Protein AF-A0A9P6D7I1-F1 (afdb_monomer_lite)

Structure (mmCIF, N/CA/C/O backbone):
data_AF-A0A9P6D7I1-F1
#
_entry.id   AF-A0A9P6D7I1-F1
#
loop_
_atom_site.group_PDB
_atom_site.id
_atom_site.type_symbol
_atom_site.label_atom_id
_atom_site.label_alt_id
_atom_site.label_comp_id
_atom_site.label_asym_id
_atom_site.label_entity_id
_atom_site.label_seq_id
_atom_site.pdbx_PDB_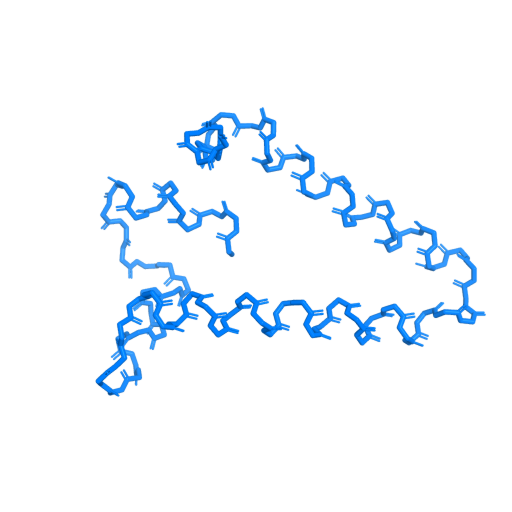ins_code
_atom_site.Cartn_x
_atom_site.Cartn_y
_atom_site.Cartn_z
_atom_site.occupancy
_atom_site.B_iso_or_equiv
_atom_site.auth_seq_id
_atom_site.auth_comp_id
_atom_site.auth_asym_id
_atom_site.auth_atom_id
_atom_site.pdbx_PDB_model_num
ATOM 1 N N . MET A 1 1 ? -1.210 -2.553 0.852 1.00 89.12 1 MET A N 1
ATOM 2 C CA . MET A 1 1 ? -1.614 -1.139 1.007 1.00 89.12 1 MET A CA 1
ATOM 3 C C . MET A 1 1 ? -3.008 -0.918 0.433 1.00 89.12 1 MET A C 1
ATOM 5 O O . MET A 1 1 ? -3.899 -0.660 1.221 1.00 89.12 1 MET A O 1
ATOM 9 N N . LEU A 1 2 ? -3.238 -1.131 -0.870 1.00 93.69 2 LEU A N 1
ATOM 10 C CA . LEU A 1 2 ? -4.533 -0.851 -1.525 1.00 93.69 2 LEU A CA 1
ATOM 11 C C . LEU A 1 2 ? -5.746 -1.631 -0.976 1.00 93.69 2 LEU A C 1
ATOM 13 O O . LEU A 1 2 ? -6.880 -1.236 -1.206 1.00 93.69 2 LEU A O 1
ATOM 17 N N . SER A 1 3 ? -5.536 -2.724 -0.242 1.00 95.56 3 SER A N 1
ATOM 18 C CA . SER A 1 3 ? -6.604 -3.474 0.427 1.00 95.56 3 SER A CA 1
ATOM 19 C C . SER A 1 3 ? -6.884 -3.034 1.862 1.00 95.56 3 SER A C 1
ATOM 21 O O . SER A 1 3 ? -7.910 -3.416 2.413 1.00 95.56 3 SER A O 1
ATOM 23 N N . PHE A 1 4 ? -6.018 -2.217 2.464 1.00 96.56 4 PHE A N 1
ATOM 24 C CA . PHE A 1 4 ? -6.103 -1.902 3.889 1.00 96.56 4 PHE A CA 1
ATOM 25 C C . PHE A 1 4 ? -7.425 -1.219 4.251 1.00 96.56 4 PHE A C 1
ATOM 27 O O . PHE A 1 4 ? -8.010 -1.537 5.277 1.00 96.56 4 PHE A O 1
ATOM 34 N N . TYR A 1 5 ? -7.927 -0.331 3.390 1.00 96.00 5 TYR A N 1
ATOM 35 C CA . TYR A 1 5 ? -9.171 0.389 3.650 1.00 96.00 5 TYR A CA 1
ATOM 36 C C . TYR A 1 5 ? -10.364 -0.558 3.840 1.00 96.00 5 TYR A C 1
ATOM 38 O O . TYR A 1 5 ? -11.015 -0.529 4.882 1.00 96.00 5 TYR A O 1
ATOM 46 N N . LYS A 1 6 ? -10.602 -1.468 2.884 1.00 95.75 6 LYS A N 1
ATOM 47 C CA . LYS A 1 6 ? -11.688 -2.453 3.000 1.00 95.75 6 LYS A CA 1
ATOM 48 C C . LYS A 1 6 ? -11.525 -3.381 4.211 1.00 95.75 6 LYS A C 1
ATOM 50 O O . LYS A 1 6 ? -12.525 -3.768 4.803 1.00 95.75 6 LYS A O 1
ATOM 55 N N . GLU A 1 7 ? -10.288 -3.734 4.564 1.00 97.44 7 GLU A N 1
ATOM 56 C CA . GLU A 1 7 ? -9.962 -4.620 5.688 1.00 97.44 7 GLU A CA 1
ATOM 57 C C . GLU A 1 7 ? -10.250 -3.917 7.024 1.00 97.44 7 GLU A C 1
ATOM 59 O O . GLU A 1 7 ? -10.866 -4.495 7.919 1.00 97.44 7 GLU A O 1
ATOM 64 N N . GLU A 1 8 ? -9.874 -2.642 7.144 1.00 95.94 8 GLU A N 1
ATOM 65 C CA . GLU A 1 8 ? -10.104 -1.850 8.352 1.00 95.94 8 GLU A CA 1
ATOM 66 C C . GLU A 1 8 ? -11.598 -1.597 8.587 1.00 95.94 8 GLU A C 1
ATOM 68 O O . GLU A 1 8 ? -12.068 -1.721 9.717 1.00 95.94 8 GLU A O 1
ATOM 73 N N . LEU A 1 9 ? -12.374 -1.333 7.527 1.00 95.81 9 LEU A N 1
ATOM 74 C CA . LEU A 1 9 ? -13.823 -1.116 7.629 1.00 95.81 9 LEU A CA 1
ATOM 75 C C . LEU A 1 9 ? -14.587 -2.316 8.201 1.00 95.81 9 LEU A C 1
ATOM 77 O O . LEU A 1 9 ? -15.622 -2.131 8.839 1.00 95.81 9 LEU A O 1
ATOM 81 N N . VAL A 1 10 ? -14.096 -3.537 7.981 1.00 96.75 10 VAL A N 1
ATOM 82 C CA . VAL A 1 10 ? -14.701 -4.763 8.532 1.00 96.75 10 VAL A CA 1
ATOM 83 C C . VAL A 1 10 ? -14.040 -5.217 9.836 1.00 96.75 10 VAL A C 1
ATOM 85 O O . VAL A 1 10 ? -14.365 -6.286 10.352 1.00 96.75 10 VAL A O 1
ATOM 88 N N . GLY A 1 11 ? -13.119 -4.420 10.387 1.00 96.06 11 GLY A N 1
ATOM 89 C CA . GLY A 1 11 ? -12.409 -4.730 11.625 1.00 96.06 11 GLY A CA 1
ATOM 90 C C . GLY A 1 11 ? -11.425 -5.896 11.498 1.00 96.06 11 GLY A C 1
ATOM 91 O O . GLY A 1 11 ? -11.124 -6.554 12.497 1.00 96.06 11 GLY A O 1
ATOM 92 N N . GLU A 1 12 ? -10.920 -6.185 10.295 1.00 96.25 12 GLU A N 1
ATOM 93 C CA . GLU A 1 12 ? -9.923 -7.234 10.099 1.00 96.25 12 GLU A CA 1
ATOM 94 C C . GLU A 1 12 ? -8.604 -6.862 10.794 1.00 96.25 12 GLU A C 1
ATOM 96 O O . GLU A 1 12 ? -8.043 -5.784 10.604 1.00 96.25 12 GLU A O 1
ATOM 101 N N . THR A 1 13 ? -8.081 -7.776 11.616 1.00 95.19 13 THR A N 1
ATOM 102 C CA . THR A 1 13 ? -6.857 -7.545 12.413 1.00 95.19 13 THR A CA 1
ATOM 103 C C . THR A 1 13 ? -5.691 -8.452 12.028 1.00 95.19 13 THR A C 1
ATOM 105 O O . THR A 1 13 ? -4.602 -8.333 12.600 1.00 95.19 13 THR A O 1
ATOM 108 N N . ALA A 1 14 ? -5.909 -9.349 11.064 1.00 95.81 14 ALA A N 1
ATOM 109 C CA . ALA A 1 14 ? -4.926 -10.298 10.547 1.00 95.81 14 ALA A CA 1
ATOM 110 C C . ALA A 1 14 ? -4.288 -9.831 9.223 1.00 95.81 14 ALA A C 1
ATOM 112 O O . ALA A 1 14 ? -3.738 -10.638 8.480 1.00 95.81 14 ALA A O 1
ATOM 113 N N . ASN A 1 15 ? -4.327 -8.526 8.939 1.00 95.81 15 ASN A N 1
ATOM 114 C CA . ASN A 1 15 ? -3.636 -7.927 7.801 1.00 95.81 15 ASN A CA 1
ATOM 115 C C . ASN A 1 15 ? -2.226 -7.438 8.161 1.00 95.81 15 ASN A C 1
ATOM 117 O O . ASN A 1 15 ? -1.869 -7.277 9.331 1.00 95.81 15 ASN A O 1
ATOM 121 N N . HIS A 1 16 ? -1.418 -7.168 7.134 1.00 96.12 16 HIS A N 1
ATOM 122 C CA . HIS A 1 16 ? -0.018 -6.777 7.296 1.00 96.12 16 HIS A CA 1
ATOM 123 C C . HIS A 1 16 ? 0.158 -5.533 8.186 1.00 96.12 16 HIS A C 1
ATOM 125 O O . HIS A 1 16 ? 1.000 -5.545 9.080 1.00 96.12 16 HIS A O 1
ATOM 131 N N . VAL A 1 17 ? -0.663 -4.491 8.002 1.00 97.25 17 VAL A N 1
ATOM 132 C CA . VAL A 1 17 ? -0.592 -3.253 8.801 1.00 97.25 17 VAL A CA 1
ATOM 133 C C . VAL A 1 17 ? -0.884 -3.541 10.274 1.00 97.25 17 VAL A C 1
ATOM 135 O O . VAL A 1 17 ? -0.115 -3.149 11.148 1.00 97.25 17 VAL A O 1
ATOM 138 N N . SER A 1 18 ? -1.954 -4.285 10.553 1.00 96.50 18 SER A N 1
ATOM 139 C CA . SER A 1 18 ? -2.381 -4.629 11.912 1.00 96.50 18 SER A CA 1
ATOM 140 C C . SER A 1 18 ? -1.385 -5.536 12.630 1.00 96.50 18 SER A C 1
ATOM 142 O O . SER A 1 18 ? -1.138 -5.359 13.822 1.00 96.50 18 SER A O 1
ATOM 144 N N . ILE A 1 19 ? -0.795 -6.500 11.917 1.00 96.75 19 ILE A N 1
ATOM 145 C CA . ILE A 1 19 ? 0.247 -7.380 12.461 1.00 96.75 19 ILE A CA 1
ATOM 146 C C . ILE A 1 19 ? 1.476 -6.554 12.839 1.00 96.75 19 ILE A C 1
ATOM 148 O O . ILE A 1 19 ? 1.977 -6.663 13.955 1.00 96.75 19 ILE A O 1
ATOM 152 N N . ILE A 1 20 ? 1.932 -5.686 11.940 1.00 96.44 20 ILE A N 1
ATOM 153 C CA . ILE A 1 20 ? 3.124 -4.874 12.171 1.00 96.44 20 ILE A CA 1
ATOM 154 C C . ILE A 1 20 ? 2.903 -3.853 13.292 1.00 96.44 20 ILE A C 1
ATOM 156 O O . ILE A 1 20 ? 3.785 -3.706 14.133 1.00 96.44 20 ILE A O 1
ATOM 160 N N . ALA A 1 21 ? 1.741 -3.197 13.355 1.00 96.50 21 ALA A N 1
ATOM 161 C CA . ALA A 1 21 ? 1.400 -2.284 14.449 1.00 96.50 21 ALA A CA 1
ATOM 162 C C . ALA A 1 21 ? 1.380 -2.998 15.809 1.00 96.50 21 ALA A C 1
ATOM 164 O O . ALA A 1 21 ? 1.844 -2.455 16.801 1.00 96.50 21 ALA A O 1
ATOM 165 N N . ARG A 1 22 ? 0.922 -4.255 15.854 1.00 95.50 22 ARG A N 1
ATOM 166 C CA . ARG A 1 22 ? 0.941 -5.068 17.080 1.00 95.50 22 ARG A CA 1
ATOM 167 C C . ARG A 1 22 ? 2.356 -5.440 17.525 1.00 95.50 22 ARG A C 1
ATOM 169 O O . ARG A 1 22 ? 2.609 -5.546 18.720 1.00 95.50 22 ARG A O 1
ATOM 176 N N . CYS A 1 23 ? 3.256 -5.679 16.574 1.00 94.81 23 CYS A N 1
ATOM 177 C CA . CYS A 1 23 ? 4.649 -6.025 16.855 1.00 94.81 23 CYS A CA 1
ATOM 178 C C . CYS A 1 23 ? 5.526 -4.802 17.161 1.00 94.81 23 CYS A C 1
ATOM 180 O O . CYS A 1 23 ? 6.556 -4.945 17.814 1.00 94.81 23 CYS A O 1
ATOM 182 N N . ALA A 1 24 ? 5.164 -3.621 16.663 1.00 92.00 24 ALA A N 1
ATOM 183 C CA . ALA A 1 24 ? 5.919 -2.394 16.858 1.00 92.00 24 ALA A CA 1
ATOM 184 C C . ALA A 1 24 ? 5.395 -1.641 18.087 1.00 92.00 24 ALA A C 1
ATOM 186 O O . ALA A 1 24 ? 4.337 -1.018 18.038 1.00 92.00 24 ALA A O 1
ATOM 187 N N . GLU A 1 25 ? 6.150 -1.681 19.187 1.00 88.56 25 GLU A N 1
ATOM 188 C CA . GLU A 1 25 ? 5.779 -0.984 20.421 1.00 88.56 25 GLU A CA 1
ATOM 189 C C . GLU A 1 25 ? 5.467 0.499 20.168 1.00 88.56 25 GLU A C 1
ATOM 191 O O . GLU A 1 25 ? 6.260 1.234 19.574 1.00 88.56 25 GLU A O 1
ATOM 196 N N . GLY A 1 26 ? 4.286 0.925 20.622 1.00 90.00 26 GLY A N 1
ATOM 197 C CA . GLY A 1 26 ? 3.850 2.319 20.574 1.00 90.00 26 GLY A CA 1
ATOM 198 C C . GLY A 1 26 ? 3.501 2.859 19.186 1.00 90.00 26 GLY A C 1
ATOM 199 O O . GLY A 1 26 ? 3.358 4.072 19.066 1.00 90.00 26 GLY A O 1
ATOM 200 N N . ARG A 1 27 ? 3.370 2.013 18.153 1.00 95.25 27 ARG A N 1
ATOM 201 C CA . ARG A 1 27 ? 3.005 2.464 16.801 1.00 95.25 27 ARG A CA 1
ATOM 202 C C . ARG A 1 27 ? 1.532 2.261 16.485 1.00 95.25 27 ARG A C 1
ATOM 204 O O . ARG A 1 27 ? 0.980 1.188 16.722 1.00 95.25 27 ARG A O 1
ATOM 211 N N . THR A 1 28 ? 0.909 3.273 15.890 1.00 96.69 28 THR A N 1
ATOM 212 C CA . THR A 1 28 ? -0.470 3.167 15.401 1.00 96.69 28 THR A CA 1
ATOM 213 C C . THR A 1 28 ? -0.524 2.494 14.026 1.00 96.69 28 THR A C 1
ATOM 215 O O . THR A 1 28 ? 0.482 2.393 13.313 1.00 96.69 28 THR A O 1
ATOM 218 N N . LYS A 1 29 ? -1.711 2.019 13.621 1.00 96.19 29 LYS A N 1
ATOM 219 C CA . LYS A 1 29 ? -1.910 1.442 12.281 1.00 96.19 29 LYS A CA 1
ATOM 220 C C . LYS A 1 29 ? -1.655 2.477 11.184 1.00 96.19 29 LYS A C 1
ATOM 222 O O . LYS A 1 29 ? -1.101 2.128 10.147 1.00 96.19 29 LYS A O 1
ATOM 227 N N . GLU A 1 30 ? -2.009 3.736 11.420 1.00 96.00 30 GLU A N 1
ATOM 228 C CA . GLU A 1 30 ? -1.796 4.857 10.504 1.00 96.00 30 GLU A CA 1
ATOM 229 C C . GLU A 1 30 ? -0.303 5.116 10.275 1.00 96.00 30 GLU A C 1
ATOM 231 O O . GLU A 1 30 ? 0.133 5.205 9.128 1.00 96.00 30 GLU A O 1
ATOM 236 N N . GLU A 1 31 ? 0.506 5.161 11.341 1.00 97.31 31 GLU A N 1
ATOM 237 C CA . GLU A 1 31 ? 1.964 5.314 11.220 1.00 97.31 31 GLU A CA 1
ATOM 238 C C . GLU A 1 31 ? 2.593 4.151 10.441 1.00 97.31 31 GLU A C 1
ATOM 240 O O . GLU A 1 31 ? 3.485 4.337 9.608 1.00 97.31 31 GLU A O 1
ATOM 245 N N . VAL A 1 32 ? 2.118 2.931 10.697 1.00 97.31 32 VAL A N 1
ATOM 246 C CA . VAL A 1 32 ? 2.583 1.731 10.000 1.00 97.31 32 VAL A CA 1
ATOM 247 C C . VAL A 1 32 ? 2.175 1.749 8.527 1.00 97.31 32 VAL A C 1
ATOM 249 O O . VAL A 1 32 ? 3.004 1.439 7.669 1.00 97.31 32 VAL A O 1
ATOM 252 N N . LEU A 1 33 ? 0.936 2.139 8.215 1.00 97.19 33 LEU A N 1
ATOM 253 C CA . LEU A 1 33 ? 0.444 2.289 6.847 1.00 97.19 33 LEU A CA 1
ATOM 254 C C . LEU A 1 33 ? 1.254 3.337 6.078 1.00 97.19 33 LEU A C 1
ATOM 256 O O . LEU A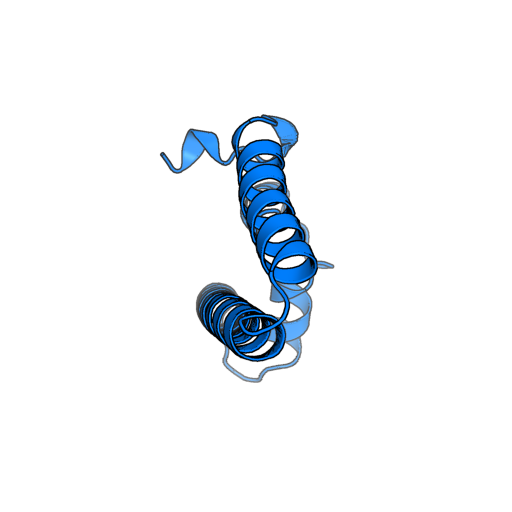 1 33 ? 1.639 3.083 4.933 1.00 97.19 33 LEU A O 1
ATOM 260 N N . TRP A 1 34 ? 1.546 4.479 6.708 1.00 96.56 34 TRP A N 1
ATOM 261 C CA . TRP A 1 34 ? 2.387 5.524 6.128 1.00 96.56 34 TRP A CA 1
ATOM 262 C C . TRP A 1 34 ? 3.767 4.974 5.767 1.00 96.56 34 TRP A C 1
ATOM 264 O O . TRP A 1 34 ? 4.193 5.059 4.617 1.00 96.56 34 TRP A O 1
ATOM 274 N N . ARG A 1 35 ? 4.434 4.303 6.715 1.00 96.44 35 ARG A N 1
ATOM 275 C CA . ARG A 1 35 ? 5.749 3.696 6.472 1.00 96.44 35 ARG A CA 1
ATOM 276 C C . ARG A 1 35 ? 5.720 2.669 5.338 1.00 96.44 35 ARG A C 1
ATOM 278 O O . ARG A 1 35 ? 6.579 2.703 4.468 1.00 96.44 35 ARG A O 1
ATOM 285 N N . ILE A 1 36 ? 4.730 1.774 5.323 1.00 96.31 36 ILE A N 1
ATOM 286 C CA . ILE A 1 36 ? 4.589 0.765 4.258 1.00 96.31 36 ILE A CA 1
ATOM 287 C C . ILE A 1 36 ? 4.375 1.433 2.895 1.00 96.31 36 ILE A C 1
ATOM 289 O O . ILE A 1 36 ? 4.871 0.938 1.881 1.00 96.31 36 ILE A O 1
ATOM 293 N N . THR A 1 37 ? 3.647 2.549 2.854 1.00 96.06 37 THR A N 1
ATOM 294 C CA . THR A 1 37 ? 3.443 3.330 1.629 1.00 96.06 37 THR A CA 1
ATOM 295 C C . THR A 1 37 ? 4.765 3.897 1.119 1.00 96.06 37 THR A C 1
ATOM 297 O O . THR A 1 37 ? 5.121 3.648 -0.033 1.00 96.06 37 THR A O 1
ATOM 300 N N . GLU A 1 38 ? 5.542 4.548 1.987 1.00 97.56 38 GLU A N 1
ATOM 301 C CA . GLU A 1 38 ? 6.878 5.059 1.654 1.00 97.56 38 GLU A CA 1
ATOM 302 C C . GLU A 1 38 ? 7.823 3.943 1.179 1.00 97.56 38 GLU A C 1
ATOM 304 O O . GLU A 1 38 ? 8.480 4.067 0.142 1.00 97.56 38 GLU A O 1
ATOM 309 N N . ASP A 1 39 ? 7.836 2.800 1.871 1.00 96.69 39 ASP A N 1
ATOM 310 C CA . ASP A 1 39 ? 8.647 1.639 1.492 1.00 96.69 39 ASP A CA 1
ATOM 311 C C . ASP A 1 39 ? 8.240 1.073 0.123 1.00 96.69 39 ASP A C 1
ATOM 313 O O . ASP A 1 39 ? 9.096 0.645 -0.664 1.00 96.69 39 ASP A O 1
ATOM 317 N N . THR A 1 40 ? 6.942 1.094 -0.188 1.00 95.56 40 THR A N 1
ATOM 318 C CA . THR A 1 40 ? 6.396 0.650 -1.478 1.00 95.56 40 THR A CA 1
ATOM 319 C C . THR A 1 40 ? 6.835 1.588 -2.603 1.00 95.56 40 THR A C 1
ATOM 321 O O . THR A 1 40 ? 7.361 1.116 -3.614 1.00 95.56 40 THR A O 1
ATOM 324 N N . ILE A 1 41 ? 6.708 2.905 -2.412 1.00 94.88 41 ILE A N 1
ATOM 325 C CA . ILE A 1 41 ? 7.162 3.928 -3.371 1.00 94.88 41 ILE A CA 1
ATOM 326 C C . ILE A 1 41 ? 8.677 3.816 -3.590 1.00 94.88 41 ILE A C 1
ATOM 328 O O . ILE A 1 41 ? 9.161 3.780 -4.727 1.00 94.88 41 ILE A O 1
ATOM 332 N N . GLY A 1 42 ? 9.444 3.679 -2.507 1.00 97.31 42 GLY A N 1
ATOM 333 C CA . GLY A 1 42 ? 10.889 3.481 -2.571 1.00 97.31 42 GLY A CA 1
ATOM 334 C C . GLY A 1 42 ? 11.270 2.207 -3.329 1.00 97.31 42 GLY A C 1
ATOM 335 O O . GLY A 1 42 ? 12.206 2.216 -4.132 1.00 97.31 42 GLY A O 1
ATOM 336 N N . SER A 1 43 ? 10.533 1.114 -3.123 1.00 96.12 43 SER A N 1
ATOM 337 C CA . SER A 1 43 ? 10.750 -0.156 -3.829 1.00 96.12 43 SER A CA 1
ATOM 338 C C . SER A 1 43 ? 10.447 -0.042 -5.319 1.00 96.12 43 SER A C 1
ATOM 340 O O . SER A 1 43 ? 11.257 -0.486 -6.131 1.00 96.12 43 SER A O 1
ATOM 342 N N . GLN A 1 44 ? 9.354 0.628 -5.691 1.00 94.81 44 GLN A N 1
ATOM 343 C CA . GLN A 1 44 ? 9.038 0.928 -7.088 1.00 94.81 44 GLN A CA 1
ATOM 344 C C . GLN A 1 44 ? 10.155 1.743 -7.756 1.00 94.81 44 GLN A C 1
ATOM 346 O O . GLN A 1 44 ? 10.610 1.392 -8.846 1.00 94.81 44 GLN A O 1
ATOM 351 N N . SER A 1 45 ? 10.639 2.802 -7.098 1.00 95.38 45 SER A N 1
ATOM 352 C CA . SER A 1 45 ? 11.736 3.631 -7.614 1.00 95.38 45 SER A CA 1
ATOM 353 C C . SER A 1 45 ? 13.013 2.814 -7.845 1.00 95.38 45 SER A C 1
ATOM 355 O O . SER A 1 45 ? 13.672 2.950 -8.878 1.00 95.38 45 SER A O 1
ATOM 357 N N . ARG A 1 46 ? 13.351 1.910 -6.915 1.00 97.38 46 ARG A N 1
ATOM 358 C CA . ARG A 1 46 ? 14.500 1.003 -7.062 1.00 97.38 46 ARG A CA 1
ATOM 359 C C . ARG A 1 46 ? 14.322 0.023 -8.219 1.00 97.38 46 ARG A C 1
ATOM 361 O O . ARG A 1 46 ? 15.262 -0.147 -8.988 1.00 97.38 46 ARG A O 1
ATOM 368 N N . LEU A 1 47 ? 13.139 -0.573 -8.377 1.00 96.12 47 LEU A N 1
ATOM 369 C CA . LEU A 1 47 ? 12.851 -1.482 -9.493 1.00 96.12 47 LEU A CA 1
ATOM 370 C C . LEU A 1 47 ? 13.014 -0.784 -10.845 1.00 96.12 47 LEU A C 1
ATOM 372 O O . LEU A 1 47 ? 13.701 -1.313 -11.717 1.00 96.12 47 LEU A O 1
ATOM 376 N N . ARG A 1 48 ? 12.482 0.437 -10.990 1.00 95.06 48 ARG A N 1
ATOM 377 C CA . ARG A 1 48 ? 12.678 1.248 -12.203 1.00 95.06 48 ARG A CA 1
ATOM 378 C C . ARG A 1 48 ? 14.161 1.488 -12.490 1.00 95.06 48 ARG A C 1
ATOM 380 O O . ARG A 1 48 ? 14.597 1.295 -13.615 1.00 95.06 48 ARG A O 1
ATOM 387 N N . LYS A 1 49 ? 14.962 1.836 -11.475 1.00 96.38 49 LYS A N 1
ATOM 388 C CA . LYS A 1 49 ? 16.418 2.025 -11.634 1.00 96.38 49 LYS A CA 1
ATOM 389 C C . LYS A 1 49 ? 17.147 0.745 -12.042 1.00 96.38 49 LYS A C 1
ATOM 391 O O . LYS A 1 49 ? 18.082 0.813 -12.827 1.00 96.38 49 LYS A O 1
ATOM 396 N N . ILE A 1 50 ? 16.751 -0.411 -11.517 1.00 96.94 50 ILE A N 1
ATOM 397 C CA . ILE A 1 50 ? 17.369 -1.695 -11.880 1.00 96.94 50 ILE A CA 1
ATOM 398 C C . ILE A 1 50 ? 17.062 -2.038 -13.343 1.00 96.94 50 ILE A C 1
ATOM 400 O O . ILE A 1 50 ? 17.942 -2.492 -14.070 1.00 96.94 50 ILE A O 1
ATOM 404 N N . LEU A 1 51 ? 15.826 -1.793 -13.781 1.00 96.75 51 LEU A N 1
ATOM 405 C CA . LEU A 1 51 ? 15.342 -2.207 -15.097 1.00 96.75 51 LEU A CA 1
ATOM 406 C C . LEU A 1 51 ? 15.490 -1.139 -16.191 1.00 96.75 51 LEU A C 1
ATOM 408 O O . LEU A 1 51 ? 15.250 -1.450 -17.352 1.00 96.75 51 LEU A O 1
ATOM 412 N N . MET A 1 52 ? 15.945 0.081 -15.874 1.00 93.56 52 MET A N 1
ATOM 413 C CA . MET A 1 52 ? 15.977 1.203 -16.831 1.00 93.56 52 MET A CA 1
ATOM 414 C C . MET A 1 52 ? 16.791 0.938 -18.106 1.00 93.56 52 MET A C 1
ATOM 416 O O . MET A 1 52 ? 16.491 1.503 -19.152 1.00 93.56 52 MET A O 1
ATOM 420 N N . ASN A 1 53 ? 17.805 0.070 -18.039 1.00 95.88 53 ASN A N 1
ATOM 421 C CA . ASN A 1 53 ? 18.639 -0.283 -19.196 1.00 95.88 53 ASN A CA 1
ATOM 422 C C . ASN A 1 53 ? 18.088 -1.479 -19.998 1.00 95.88 53 ASN A C 1
ATOM 424 O O . ASN A 1 53 ? 18.668 -1.864 -21.011 1.00 95.88 53 ASN A O 1
ATOM 428 N N . HIS A 1 54 ? 16.972 -2.065 -19.562 1.00 97.12 54 HIS A N 1
ATOM 429 C CA . HIS A 1 54 ? 16.309 -3.201 -20.192 1.00 97.12 54 HIS A CA 1
ATOM 430 C C . HIS A 1 54 ? 14.919 -2.775 -20.660 1.00 97.12 54 HIS A C 1
ATOM 432 O O . HIS A 1 54 ? 13.940 -2.917 -19.931 1.00 97.12 54 HIS A O 1
ATOM 438 N N . ARG A 1 55 ? 14.839 -2.253 -21.889 1.00 94.88 55 ARG A N 1
ATOM 439 C CA . ARG A 1 55 ? 13.620 -1.647 -22.449 1.00 94.88 55 ARG A CA 1
ATOM 440 C C . ARG A 1 55 ? 12.362 -2.498 -22.243 1.00 94.88 55 ARG A C 1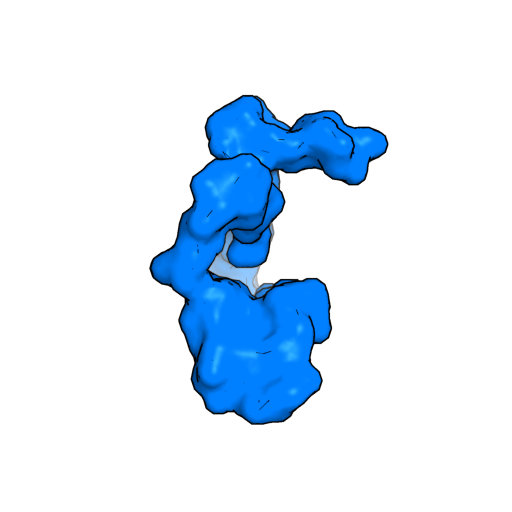
ATOM 442 O O . ARG A 1 55 ? 11.408 -2.009 -21.655 1.00 94.88 55 ARG A O 1
ATOM 449 N N . GLU A 1 56 ? 12.384 -3.760 -22.669 1.00 97.44 56 GLU A N 1
ATOM 450 C CA . GLU A 1 56 ? 11.231 -4.666 -22.548 1.00 97.44 56 GLU A CA 1
ATOM 451 C C . GLU A 1 56 ? 10.820 -4.880 -21.082 1.00 97.44 56 GLU A C 1
ATOM 453 O O . GLU A 1 56 ? 9.646 -4.781 -20.737 1.00 97.44 56 GLU A O 1
ATOM 458 N N . ALA A 1 57 ? 11.789 -5.090 -20.187 1.00 96.81 57 ALA A N 1
ATOM 459 C CA . ALA A 1 57 ? 11.511 -5.269 -18.765 1.00 96.81 57 ALA A CA 1
ATOM 460 C C . ALA A 1 57 ? 10.950 -3.992 -18.116 1.00 96.81 57 ALA A C 1
ATOM 462 O O . ALA A 1 57 ? 10.082 -4.078 -17.251 1.00 96.81 57 ALA A O 1
ATOM 463 N N . SER A 1 58 ? 11.420 -2.813 -18.534 1.00 95.31 58 SER A N 1
ATOM 464 C CA . SER A 1 58 ? 10.885 -1.528 -18.073 1.00 95.31 58 SER A CA 1
ATOM 465 C C . SER A 1 58 ? 9.455 -1.295 -18.568 1.00 95.31 58 SER A C 1
ATOM 467 O O . SER A 1 58 ? 8.617 -0.847 -17.793 1.00 95.31 58 SER A O 1
ATOM 469 N N . GLU A 1 59 ? 9.160 -1.626 -19.828 1.00 96.31 59 GLU A N 1
ATOM 470 C CA . GLU A 1 59 ? 7.810 -1.524 -20.400 1.00 96.31 59 GLU A CA 1
ATOM 471 C C . GLU A 1 59 ? 6.829 -2.464 -19.672 1.00 96.31 59 GLU A C 1
ATOM 473 O O . GLU A 1 59 ? 5.741 -2.039 -19.284 1.00 96.31 59 GLU A O 1
ATOM 478 N N . ILE A 1 60 ? 7.235 -3.710 -19.396 1.00 96.94 60 ILE A N 1
ATOM 479 C CA . ILE A 1 60 ? 6.433 -4.667 -18.613 1.00 96.94 60 ILE A CA 1
ATOM 480 C C . ILE A 1 60 ? 6.218 -4.164 -17.181 1.00 96.94 60 ILE A C 1
ATOM 482 O O . ILE A 1 60 ? 5.113 -4.270 -16.649 1.00 96.94 60 IL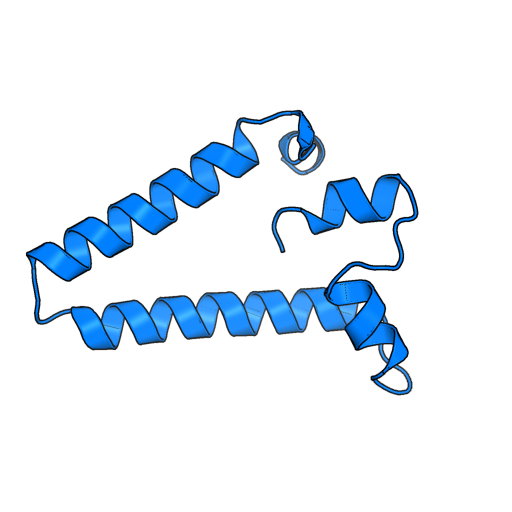E A O 1
ATOM 486 N N . LEU A 1 61 ? 7.255 -3.614 -16.543 1.00 96.44 61 LEU A N 1
ATOM 487 C CA . LEU A 1 61 ? 7.153 -3.068 -15.190 1.00 96.44 61 LEU A CA 1
ATOM 488 C C . LEU A 1 61 ? 6.139 -1.915 -15.125 1.00 96.44 61 LEU A C 1
ATOM 490 O O . LEU A 1 61 ? 5.357 -1.834 -14.177 1.00 96.44 61 LEU A O 1
ATOM 494 N N . ASP A 1 62 ? 6.138 -1.038 -16.126 1.00 94.75 62 ASP A N 1
ATOM 495 C CA . ASP A 1 62 ? 5.211 0.090 -16.198 1.00 94.75 62 ASP A CA 1
ATOM 496 C C . ASP A 1 62 ? 3.768 -0.376 -16.378 1.00 94.75 62 ASP A C 1
ATOM 498 O O . ASP A 1 62 ? 2.898 0.035 -15.605 1.00 94.75 62 ASP A O 1
ATOM 502 N N . GLN A 1 63 ? 3.537 -1.310 -17.303 1.00 96.88 63 GLN A N 1
ATOM 503 C CA . GLN A 1 63 ? 2.227 -1.933 -17.505 1.00 96.88 63 GLN A CA 1
ATOM 504 C C . GLN A 1 63 ? 1.737 -2.658 -16.249 1.00 96.88 63 GLN A C 1
ATOM 506 O O . GLN A 1 63 ? 0.554 -2.588 -15.914 1.00 96.88 63 GLN A O 1
ATOM 511 N N . LEU A 1 64 ? 2.637 -3.332 -15.525 1.00 95.56 64 LEU A N 1
ATOM 512 C CA . LEU A 1 64 ? 2.304 -4.001 -14.273 1.00 95.56 64 LEU A CA 1
ATOM 513 C C . LEU A 1 64 ? 1.816 -2.997 -13.227 1.00 95.56 64 LEU A C 1
ATOM 515 O O . LEU A 1 64 ? 0.786 -3.234 -12.601 1.00 95.56 64 LEU A O 1
ATOM 519 N N . PHE A 1 65 ? 2.528 -1.886 -13.021 1.00 94.75 65 PHE A N 1
ATOM 520 C CA . PHE A 1 65 ? 2.125 -0.891 -12.025 1.00 94.75 65 PHE A CA 1
ATOM 521 C C . PHE A 1 65 ? 0.820 -0.194 -12.395 1.00 94.75 65 PHE A C 1
ATOM 523 O O . PHE A 1 65 ? -0.052 -0.064 -11.534 1.00 94.75 65 PHE A O 1
ATOM 530 N N . GLU A 1 66 ? 0.678 0.226 -13.652 1.00 95.56 66 GLU A N 1
ATOM 531 C CA . GLU A 1 66 ? -0.550 0.844 -14.147 1.00 95.56 66 GLU A CA 1
ATOM 532 C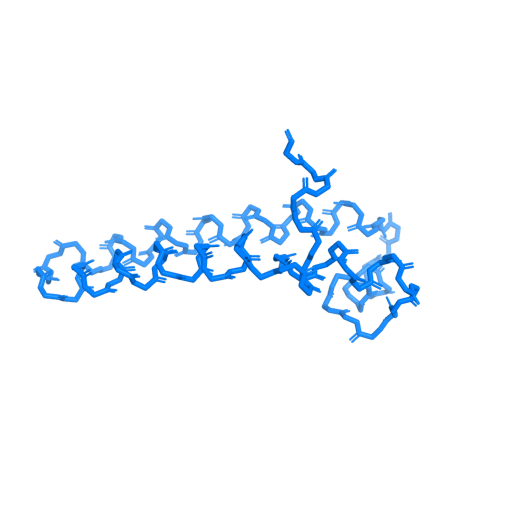 C . GLU A 1 66 ? -1.733 -0.116 -13.987 1.00 95.56 66 GLU A C 1
ATOM 534 O O . GLU A 1 66 ? -2.697 0.198 -13.288 1.00 95.56 66 GLU A O 1
ATOM 539 N N . GLY A 1 67 ? -1.615 -1.333 -14.523 1.00 96.81 67 GLY A N 1
ATOM 540 C CA . GLY A 1 67 ? -2.663 -2.344 -14.448 1.00 96.81 67 GLY A CA 1
ATOM 541 C C . GLY A 1 67 ? -3.022 -2.728 -13.013 1.00 96.81 67 GLY A C 1
ATOM 542 O O . GLY A 1 67 ? -4.201 -2.867 -12.691 1.00 96.81 67 GLY A O 1
ATOM 543 N N . TYR A 1 68 ? -2.034 -2.852 -12.122 1.00 95.19 68 TYR A N 1
ATOM 544 C CA . TYR A 1 68 ? -2.270 -3.193 -10.718 1.00 95.19 68 TYR A CA 1
ATOM 545 C C . TYR A 1 68 ? -3.053 -2.100 -9.982 1.00 95.19 68 TYR A C 1
ATOM 547 O O . TYR A 1 68 ? -3.981 -2.416 -9.233 1.00 95.19 68 TYR A O 1
ATOM 555 N N . ILE A 1 69 ? -2.713 -0.825 -10.202 1.00 93.88 69 ILE A N 1
ATOM 556 C CA . ILE A 1 69 ? -3.430 0.309 -9.604 1.00 93.88 69 ILE A CA 1
ATOM 557 C C . ILE A 1 69 ? -4.844 0.391 -10.181 1.00 93.88 69 ILE A C 1
ATOM 559 O O . ILE A 1 69 ? -5.806 0.421 -9.414 1.00 93.88 69 ILE A O 1
ATOM 563 N N . SER A 1 70 ? -4.984 0.355 -11.508 1.00 94.12 70 SER A N 1
ATOM 564 C CA . SER A 1 70 ? -6.285 0.416 -12.180 1.00 94.12 70 SER A CA 1
ATOM 565 C C . SER A 1 70 ? -7.210 -0.720 -11.749 1.00 94.12 70 SER A C 1
ATOM 567 O O . SER A 1 70 ? -8.389 -0.484 -11.498 1.00 94.12 70 SER A O 1
ATOM 569 N N . PHE A 1 71 ? -6.692 -1.940 -11.596 1.00 94.56 71 PHE A N 1
ATOM 570 C CA . PHE A 1 71 ? -7.460 -3.084 -11.101 1.00 94.56 71 PHE A CA 1
ATOM 571 C C . PHE A 1 71 ? -8.027 -2.831 -9.698 1.00 94.56 71 PHE A C 1
ATOM 573 O O . PHE A 1 71 ? -9.223 -2.999 -9.477 1.00 94.56 71 PHE A O 1
ATOM 580 N N . HIS A 1 72 ? -7.192 -2.386 -8.756 1.00 95.06 72 HIS A N 1
ATOM 581 C CA . HIS A 1 72 ? -7.630 -2.145 -7.379 1.00 95.06 72 HIS A CA 1
ATOM 582 C C . HIS A 1 72 ? -8.569 -0.940 -7.263 1.00 95.06 72 HIS A C 1
ATOM 584 O O . HIS A 1 72 ? -9.503 -0.984 -6.470 1.00 95.06 72 HIS A O 1
ATOM 590 N N . ALA A 1 73 ? -8.342 0.117 -8.046 1.00 92.00 73 ALA A N 1
ATOM 591 C CA . ALA A 1 73 ? -9.164 1.325 -8.018 1.00 92.00 73 ALA A CA 1
ATOM 592 C C . ALA A 1 73 ? -10.523 1.154 -8.720 1.00 92.00 73 ALA A C 1
ATOM 594 O O . ALA A 1 73 ? -11.467 1.862 -8.394 1.00 92.00 73 ALA A O 1
ATOM 595 N N . SER A 1 74 ? -10.634 0.232 -9.684 1.00 91.62 74 SER A N 1
ATOM 596 C CA . SER A 1 74 ? -11.883 -0.017 -10.425 1.00 91.62 74 SER A CA 1
ATOM 597 C C . SER A 1 74 ? -12.772 -1.094 -9.802 1.00 91.62 74 SER A C 1
ATOM 599 O O . SER A 1 74 ? -13.968 -1.156 -10.092 1.00 91.62 74 SER A O 1
ATOM 601 N N . LEU A 1 75 ? -12.216 -1.955 -8.950 1.00 92.50 75 LEU A N 1
ATOM 602 C CA . LEU A 1 75 ? -12.980 -2.985 -8.259 1.00 92.50 75 LEU A CA 1
ATOM 603 C C . LEU A 1 75 ? -13.588 -2.437 -6.967 1.00 92.50 75 LEU A C 1
ATOM 605 O O . LEU A 1 75 ? -12.897 -2.319 -5.956 1.00 92.50 75 LEU A O 1
ATOM 609 N N . GLY A 1 76 ? -14.912 -2.255 -6.957 1.00 89.75 76 GLY A N 1
ATOM 610 C CA . GLY A 1 76 ? -15.653 -1.782 -5.774 1.00 89.75 76 GLY A CA 1
ATOM 611 C C . GLY A 1 76 ? -15.496 -2.663 -4.525 1.00 89.75 76 GLY A C 1
ATOM 612 O O . GLY A 1 76 ? -15.731 -2.224 -3.406 1.00 89.75 76 GLY A O 1
ATOM 613 N N . GLY A 1 77 ? -15.002 -3.899 -4.669 1.00 91.44 77 GLY A N 1
ATOM 614 C CA . GLY A 1 77 ? -14.619 -4.735 -3.527 1.00 91.44 77 GLY A CA 1
ATOM 615 C C . GLY A 1 77 ? -13.496 -4.143 -2.661 1.00 91.44 77 GLY A C 1
ATOM 616 O O . GLY A 1 77 ? -13.363 -4.549 -1.508 1.00 91.44 77 GLY A O 1
ATOM 617 N N . TYR A 1 78 ? -12.698 -3.208 -3.189 1.00 93.62 78 TYR A N 1
ATOM 618 C CA . TYR A 1 78 ? -11.666 -2.474 -2.446 1.00 93.62 78 TYR A CA 1
ATOM 619 C C . TYR A 1 78 ? -12.153 -1.145 -1.866 1.00 93.62 78 TYR A C 1
ATOM 621 O O . TYR A 1 78 ? -11.490 -0.620 -0.970 1.00 93.62 78 TYR A O 1
ATOM 629 N N . ARG A 1 79 ? -13.313 -0.650 -2.322 1.00 93.56 79 ARG A N 1
ATOM 630 C CA . ARG A 1 79 ? -13.981 0.564 -1.830 1.00 93.56 79 ARG A CA 1
ATOM 631 C C . ARG A 1 79 ? -13.106 1.822 -1.891 1.00 93.56 79 ARG A C 1
ATOM 633 O O . ARG A 1 79 ? -13.272 2.736 -1.091 1.00 93.56 79 ARG A O 1
ATOM 640 N N . LEU A 1 80 ? -12.136 1.864 -2.806 1.00 92.25 80 LEU A N 1
ATOM 641 C CA . LEU A 1 80 ? -11.217 3.001 -2.939 1.00 92.25 80 LEU A CA 1
ATOM 642 C C . LEU A 1 80 ? -11.903 4.229 -3.545 1.00 92.25 80 LEU A C 1
ATOM 644 O O . LEU A 1 80 ? -11.443 5.345 -3.336 1.00 92.25 80 LEU A O 1
ATOM 648 N N . GLU A 1 81 ? -13.024 4.034 -4.234 1.00 90.50 81 GLU A N 1
ATOM 649 C CA . GLU A 1 81 ? -13.908 5.091 -4.714 1.00 90.50 81 GLU A CA 1
ATOM 650 C C . GLU A 1 81 ? -14.493 5.958 -3.588 1.00 90.50 81 GLU A C 1
ATOM 652 O O . GLU A 1 81 ? -14.907 7.079 -3.847 1.00 90.50 81 GLU A O 1
ATOM 657 N N . GLU A 1 82 ? -14.504 5.475 -2.342 1.00 92.88 82 GLU A N 1
ATOM 658 C CA . GLU A 1 82 ? -14.958 6.244 -1.172 1.00 92.88 82 GLU A CA 1
ATOM 659 C C . GLU A 1 82 ? -13.891 7.224 -0.656 1.00 92.88 82 GLU A C 1
ATOM 661 O O . GLU A 1 82 ? -14.170 8.038 0.224 1.00 92.88 82 GLU A O 1
ATOM 666 N N . LEU A 1 83 ? -12.663 7.126 -1.178 1.00 86.94 83 LEU A N 1
ATOM 667 C CA . LEU A 1 83 ? -11.512 7.953 -0.807 1.00 86.94 83 LEU A CA 1
ATOM 668 C C . LEU A 1 83 ? -11.152 9.007 -1.870 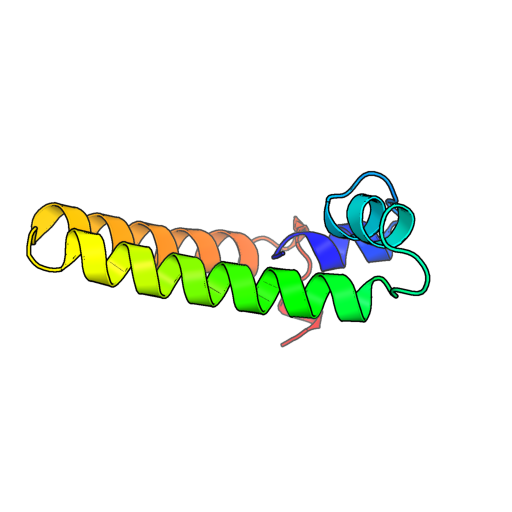1.00 86.94 83 LEU A C 1
ATOM 670 O O . LEU A 1 83 ? -10.238 9.800 -1.632 1.00 86.94 83 LEU A O 1
ATOM 674 N N . LEU A 1 84 ? -11.819 8.983 -3.029 1.00 73.25 84 LEU A N 1
ATOM 675 C CA . LEU A 1 84 ? -11.649 9.923 -4.146 1.00 73.25 84 LEU A CA 1
ATOM 676 C C . LEU A 1 84 ? -12.672 11.061 -4.061 1.00 73.25 84 LEU A C 1
ATOM 678 O O . LEU A 1 84 ? -12.276 12.205 -4.378 1.00 73.25 84 LEU A O 1
#

Sequence (84 aa):
MLSFYKEELVGETANHVSIIARCAEGRTKEEVLWRITEDTIGSQSRLRKILMNHREASEILDQLFEGYISFHASLGGYRLEELL

Organism: Pleurotus eryngii (NCBI:txid5323)

Foldseek 3Di:
DLQVVLCVVVPNQPDPLNVVQVVDPPDDSVNSVVVVVVVVVVVLVVLCVVCVVPVVSNVVSVCCVVVVVCVSCVDCSSVCVVVD

InterPro domains:
  IPR008949 Isoprenoid synthase domain superfamily [G3DSA:1.10.600.10] (1-84)

Radius of gyration: 15.31 Å; chains: 1; bounding box: 34×20×43 Å

Secondary structure (DSSP, 8-state):
-TTHHHHHHTT--SSHHHHHHHHSTT--HHHHHHHHHHHHHHHHHHHHHHHTT-HHHHHHHHHHHHHHHHHHHH-GGG-GGGG-

pLDDT: mean 94.86, std 3.24, range [73.25, 97.56]